Protein AF-A0AAE9WWR8-F1 (afdb_monomer_lite)

Secondary structure (DSSP, 8-state):
--SSHHHHHHHHHHHHHHHHHHHHHHHHHHHHHHHHHHHHHHHHHHHHHHHHHHHHHH-HHHH-TTS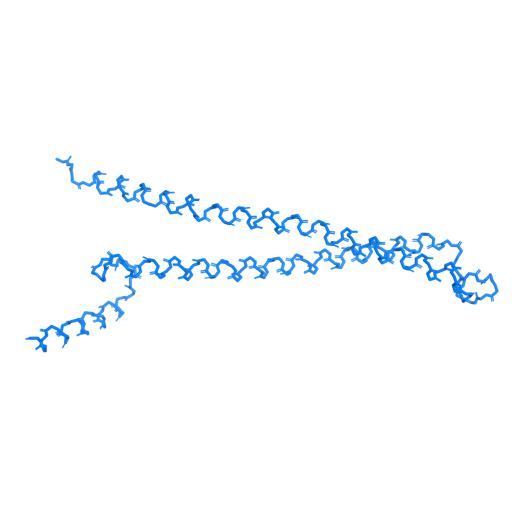TT--S-HHHHHHHHHHHHHHHHHHHHHHHHHHHHHHHHHHHHHHHHHHTTTT-TT--TTS-HHHHHHHHHHHHHHHTT-

Sequence (146 aa):
MSMTLYPYVTSCHISSKKLTNSTSPAAALHGISYITNIIFPGFTTMIITFFAFNIFNNFQTYNNIFSPRYIPNPFFSALVIGIICGIITSHFITIISTFSDTILYCFICECYQKQMIDESPLRKTFTPDLLREFILEIYEDYNSKL

Organism: Plasmodium yoelii yoelii (NCBI:txid73239)

Structure (mmCIF, N/CA/C/O backbone):
data_AF-A0AAE9WWR8-F1
#
_entry.id   AF-A0AAE9WWR8-F1
#
loop_
_atom_site.group_PDB
_atom_site.id
_atom_site.type_symbol
_atom_site.label_atom_id
_atom_site.label_alt_id
_atom_site.label_comp_id
_atom_site.label_asym_id
_atom_site.label_entity_id
_atom_site.label_seq_id
_atom_site.pdbx_PDB_ins_code
_atom_site.Cartn_x
_atom_site.Cartn_y
_atom_site.Cartn_z
_atom_site.occupancy
_atom_site.B_iso_or_equiv
_atom_site.auth_seq_id
_atom_site.auth_comp_id
_atom_site.auth_asym_id
_atom_site.auth_atom_id
_atom_site.pdbx_PDB_model_num
ATOM 1 N N . MET A 1 1 ? -48.345 -3.850 39.047 1.00 38.53 1 MET A N 1
ATOM 2 C CA . MET A 1 1 ? -47.653 -4.376 37.849 1.00 38.53 1 MET A CA 1
ATOM 3 C C . MET A 1 1 ? -46.646 -3.333 37.365 1.00 38.53 1 MET A C 1
ATOM 5 O O . MET A 1 1 ? -47.010 -2.502 36.556 1.00 38.53 1 MET A O 1
ATOM 9 N N . SER A 1 2 ? -45.439 -3.277 37.950 1.00 36.94 2 SER A N 1
ATOM 10 C CA . SER A 1 2 ? -44.361 -2.340 37.550 1.00 36.94 2 SER A CA 1
ATOM 11 C C . SER A 1 2 ? -43.075 -2.602 38.361 1.00 36.94 2 SER A C 1
ATOM 13 O O . SER A 1 2 ? -42.632 -1.757 39.132 1.00 36.94 2 SER A O 1
ATOM 15 N N . MET A 1 3 ? -42.480 -3.792 38.246 1.00 36.97 3 MET A N 1
ATOM 16 C CA . MET A 1 3 ? -41.141 -4.059 38.814 1.00 36.97 3 MET A CA 1
ATOM 17 C C . MET A 1 3 ? -40.079 -4.364 37.747 1.00 36.97 3 MET A C 1
ATOM 19 O O . MET A 1 3 ? -38.901 -4.473 38.062 1.00 36.97 3 MET A O 1
ATOM 23 N N . THR A 1 4 ? -40.466 -4.433 36.470 1.00 50.44 4 THR A N 1
ATOM 24 C CA . THR A 1 4 ? -39.574 -4.785 35.354 1.00 50.44 4 THR A CA 1
ATOM 25 C C . THR A 1 4 ? -39.114 -3.586 34.518 1.00 50.44 4 THR A C 1
ATOM 27 O O . THR A 1 4 ? -38.106 -3.689 33.828 1.00 50.44 4 THR A O 1
ATOM 30 N N . LEU A 1 5 ? -39.789 -2.431 34.598 1.00 43.28 5 LEU A N 1
ATOM 31 C CA . LEU A 1 5 ? -39.499 -1.280 33.729 1.00 43.28 5 LEU A CA 1
ATOM 32 C C . LEU A 1 5 ? -38.247 -0.498 34.165 1.00 43.28 5 LEU A C 1
ATOM 34 O O . LEU A 1 5 ? -37.395 -0.179 33.344 1.00 43.28 5 LEU A O 1
ATOM 38 N N . TYR A 1 6 ? -38.110 -0.236 35.469 1.00 48.31 6 TYR A N 1
ATOM 39 C CA . TYR A 1 6 ? -36.959 0.469 36.045 1.00 48.31 6 TYR A CA 1
ATOM 40 C C . TYR A 1 6 ? -35.617 -0.235 35.790 1.00 48.31 6 TYR A C 1
ATOM 42 O O . TYR A 1 6 ? -34.709 0.421 35.292 1.00 48.31 6 TYR A O 1
ATOM 50 N N . PRO A 1 7 ? -35.451 -1.546 36.061 1.00 56.81 7 PRO A N 1
ATOM 51 C CA . PRO A 1 7 ? -34.187 -2.216 35.768 1.00 56.81 7 PRO A CA 1
ATOM 52 C C . PRO A 1 7 ? -33.905 -2.260 34.263 1.00 56.81 7 PRO A C 1
ATOM 54 O O . PRO A 1 7 ? -32.761 -2.066 33.871 1.00 56.81 7 PRO A O 1
ATOM 57 N N . TYR A 1 8 ? -34.931 -2.418 33.418 1.00 55.12 8 TYR A N 1
ATOM 58 C CA . TYR A 1 8 ? -34.765 -2.460 31.965 1.00 55.12 8 TYR A CA 1
ATOM 59 C C . TYR A 1 8 ? -34.264 -1.132 31.389 1.00 55.12 8 TYR A C 1
ATOM 61 O O . TYR A 1 8 ? -33.310 -1.128 30.617 1.00 55.12 8 TYR A O 1
ATOM 69 N N . VAL A 1 9 ? -34.846 0.002 31.791 1.00 62.94 9 VAL A N 1
ATOM 70 C CA . VAL A 1 9 ? -34.428 1.328 31.300 1.00 62.94 9 VAL A CA 1
ATOM 71 C C . VAL A 1 9 ? -32.997 1.651 31.740 1.00 62.94 9 VAL A C 1
ATOM 73 O O . VAL A 1 9 ? -32.203 2.134 30.932 1.00 62.94 9 VAL A O 1
ATOM 76 N N . THR A 1 10 ? -32.621 1.312 32.976 1.00 58.22 10 THR A N 1
ATOM 77 C CA . THR A 1 10 ? -31.250 1.510 33.473 1.00 58.22 10 THR A CA 1
ATOM 78 C C . THR A 1 10 ? -30.251 0.602 32.753 1.00 58.22 10 THR A C 1
ATOM 80 O O . THR A 1 10 ? -29.184 1.065 32.348 1.00 58.22 10 THR A O 1
ATOM 83 N N . SER A 1 11 ? -30.603 -0.665 32.508 1.00 53.84 11 SER A N 1
ATOM 84 C CA . SER A 1 11 ? -29.802 -1.582 31.687 1.00 53.84 11 SER A CA 1
ATOM 85 C C . SER A 1 11 ? -29.664 -1.088 30.247 1.00 53.84 11 SER A C 1
ATOM 87 O O . SER A 1 11 ? -28.574 -1.147 29.686 1.00 53.84 11 SER A O 1
ATOM 89 N N . CYS A 1 12 ? -30.729 -0.538 29.661 1.00 57.94 12 CYS A N 1
ATOM 90 C CA . CYS A 1 12 ? -30.710 0.016 28.310 1.00 57.94 12 CYS A CA 1
ATOM 91 C C . CYS A 1 12 ? -29.817 1.263 28.229 1.00 57.94 12 CYS A C 1
ATOM 93 O O . CYS A 1 12 ? -29.048 1.405 27.283 1.00 57.94 12 CYS A O 1
ATOM 95 N N . HIS A 1 13 ? -29.850 2.128 29.247 1.00 60.06 13 HIS A N 1
ATOM 96 C CA . HIS A 1 13 ? -28.986 3.305 29.336 1.00 60.06 13 HIS A CA 1
ATOM 97 C C . HIS A 1 13 ? -27.504 2.926 29.501 1.00 60.06 13 HIS A C 1
ATOM 99 O O . HIS A 1 13 ? -26.644 3.483 28.819 1.00 60.06 13 HIS A O 1
ATOM 105 N N . ILE A 1 14 ? -27.187 1.947 30.357 1.00 61.00 14 ILE A N 1
ATOM 106 C CA . ILE A 1 14 ? -25.812 1.450 30.542 1.00 61.00 14 ILE A CA 1
ATOM 107 C C . ILE A 1 14 ? -25.302 0.781 29.261 1.00 61.00 14 ILE A C 1
ATOM 109 O O . ILE A 1 14 ? -24.185 1.069 28.831 1.00 61.00 14 ILE A O 1
ATOM 113 N N . SER A 1 15 ? -26.121 -0.054 28.618 1.00 54.47 15 SER A N 1
ATOM 114 C CA . SER A 1 15 ? -25.785 -0.676 27.334 1.00 54.47 15 SER A CA 1
ATOM 115 C C . SER A 1 15 ? -25.600 0.364 26.234 1.00 54.47 15 SER A C 1
ATOM 117 O O . SER A 1 15 ? -24.611 0.296 25.516 1.00 54.47 15 SER A O 1
ATOM 119 N N . SER A 1 16 ? -26.472 1.372 26.141 1.00 56.69 16 SER A N 1
ATOM 120 C CA . SER A 1 16 ? -26.346 2.449 25.153 1.00 56.69 16 SER A CA 1
ATOM 121 C C . SER A 1 16 ? -25.097 3.298 25.386 1.00 56.69 16 SER A C 1
ATOM 123 O O . SER A 1 16 ? -24.425 3.649 24.422 1.00 56.69 16 SER A O 1
ATOM 125 N N . LYS A 1 17 ? -24.751 3.597 26.645 1.00 59.75 17 LYS A N 1
ATOM 126 C CA . LYS A 1 17 ? -23.528 4.334 27.001 1.00 59.75 17 LYS A CA 1
ATOM 127 C C . LYS A 1 17 ? -22.263 3.520 26.709 1.00 59.75 17 LYS A C 1
ATOM 129 O O . LYS A 1 17 ? -21.263 4.083 26.274 1.00 59.75 17 LYS A O 1
ATOM 134 N N . LYS A 1 18 ? -22.301 2.199 26.919 1.00 57.78 18 LYS A N 1
ATOM 135 C CA . LYS A 1 18 ? -21.219 1.284 26.516 1.00 57.78 18 LYS A CA 1
ATOM 136 C C . LYS A 1 18 ? -21.097 1.220 24.992 1.00 57.78 18 LYS A C 1
ATOM 138 O O . LYS A 1 18 ? -19.986 1.320 24.487 1.00 57.78 18 LYS A O 1
ATOM 143 N N . LEU A 1 19 ? -22.221 1.160 24.272 1.00 55.66 19 LEU A N 1
ATOM 144 C CA . LEU A 1 19 ? -22.246 1.142 22.809 1.00 55.66 19 LEU A CA 1
ATOM 145 C C . LEU A 1 19 ? -21.669 2.431 22.214 1.00 55.66 19 LEU A C 1
ATOM 147 O O . LEU A 1 19 ? -20.873 2.378 21.284 1.00 55.66 19 LEU A O 1
ATOM 151 N N . THR A 1 20 ? -22.022 3.601 22.748 1.00 59.72 20 THR A N 1
ATOM 152 C CA . THR A 1 20 ? -21.486 4.877 22.250 1.00 59.72 20 THR A CA 1
ATOM 153 C C . THR A 1 20 ? -19.997 5.035 22.567 1.00 59.72 20 THR A C 1
ATOM 155 O O . THR A 1 20 ? -19.239 5.476 21.701 1.00 59.72 20 THR A O 1
ATOM 158 N N . ASN A 1 21 ? -19.546 4.589 23.746 1.00 58.66 21 ASN A N 1
ATOM 159 C CA . ASN A 1 21 ? -18.122 4.571 24.098 1.00 58.66 21 ASN A CA 1
ATOM 160 C C . ASN A 1 21 ? -17.298 3.549 23.299 1.00 58.66 21 ASN A C 1
ATOM 162 O O . ASN A 1 21 ? -16.115 3.795 23.088 1.00 58.66 21 ASN A O 1
ATOM 166 N N . SER A 1 22 ? -17.876 2.432 22.843 1.00 57.06 22 SER A N 1
ATOM 167 C CA . SER A 1 22 ? -17.195 1.461 21.969 1.00 57.06 22 SER A CA 1
ATOM 168 C C . SER A 1 22 ? -17.219 1.869 20.495 1.00 57.06 22 SER A C 1
ATOM 170 O O . SER A 1 22 ? -16.275 1.590 19.761 1.00 57.06 22 SER A O 1
ATOM 172 N N . THR A 1 23 ? -18.278 2.554 20.059 1.00 59.84 23 THR A N 1
ATOM 173 C CA . THR A 1 23 ? -18.432 3.005 18.667 1.00 59.84 23 THR A CA 1
ATOM 174 C C . THR A 1 23 ? -17.450 4.126 18.330 1.00 59.84 23 THR A C 1
ATOM 176 O O . THR A 1 23 ? -16.930 4.163 17.222 1.00 59.84 23 THR A O 1
ATOM 179 N N . SER A 1 24 ? -17.139 5.007 19.286 1.00 57.78 24 SER A N 1
ATOM 180 C CA . SER A 1 24 ? -16.195 6.118 19.093 1.00 57.78 24 SER A CA 1
ATOM 181 C C . SER A 1 24 ? -14.773 5.673 18.678 1.00 57.78 24 SER A C 1
ATOM 183 O O . SER A 1 24 ? -14.307 6.108 17.622 1.00 57.78 24 SER A O 1
ATOM 185 N N . PRO A 1 25 ? -14.086 4.763 19.404 1.00 60.38 25 PRO A N 1
ATOM 186 C CA . PRO A 1 25 ? -12.766 4.281 19.001 1.00 60.38 25 PRO A CA 1
ATOM 187 C C . PRO A 1 25 ? -12.813 3.436 17.724 1.00 60.38 25 PRO A C 1
ATOM 189 O O . PRO A 1 25 ? -11.914 3.559 16.900 1.00 60.38 25 PRO A O 1
ATOM 192 N N . ALA A 1 26 ? -13.867 2.640 17.508 1.00 61.50 26 ALA A N 1
ATOM 193 C CA . ALA A 1 26 ? -14.020 1.851 16.283 1.00 61.50 26 ALA A CA 1
ATOM 194 C C . ALA A 1 26 ? -14.217 2.734 15.034 1.00 61.50 26 ALA A C 1
ATOM 196 O O . ALA A 1 26 ? -13.625 2.471 13.989 1.00 61.50 26 ALA A O 1
ATOM 197 N N . ALA A 1 27 ? -14.999 3.813 15.143 1.00 60.97 27 ALA A N 1
ATOM 198 C CA . ALA A 1 27 ? -15.213 4.769 14.058 1.00 60.97 27 ALA A CA 1
ATOM 199 C C . ALA A 1 27 ? -13.958 5.608 13.767 1.00 60.97 27 ALA A C 1
ATOM 201 O O . ALA A 1 27 ? -13.616 5.821 12.602 1.00 60.97 27 ALA A O 1
ATOM 202 N N . ALA A 1 28 ? -13.244 6.048 14.809 1.00 60.97 28 ALA A N 1
ATOM 203 C CA . ALA A 1 28 ? -11.975 6.756 14.653 1.00 60.97 28 ALA A CA 1
ATOM 204 C C . ALA A 1 28 ? -10.915 5.871 13.979 1.00 60.97 28 ALA A C 1
ATOM 206 O O . ALA A 1 28 ? -10.200 6.333 13.087 1.00 60.97 28 ALA A O 1
ATOM 207 N N . LEU A 1 29 ? -10.858 4.589 14.352 1.00 66.44 29 LEU A N 1
ATOM 208 C CA . LEU A 1 29 ? -9.939 3.630 13.754 1.00 66.44 29 LEU A CA 1
ATOM 209 C C . LEU A 1 29 ? -10.260 3.375 12.282 1.00 66.44 29 LEU A C 1
ATOM 211 O O . LEU A 1 29 ? -9.371 3.475 11.443 1.00 66.44 29 LEU A O 1
ATOM 215 N N . HIS A 1 30 ? -11.535 3.156 11.951 1.00 72.00 30 HIS A N 1
ATOM 216 C CA . HIS A 1 30 ? -11.963 3.005 10.561 1.00 72.00 30 HIS A CA 1
ATOM 217 C C . HIS A 1 30 ? -11.602 4.225 9.705 1.00 72.00 30 HIS A C 1
ATOM 219 O O . HIS A 1 30 ? -11.179 4.068 8.558 1.00 72.00 30 HIS A O 1
ATOM 225 N N . GLY A 1 31 ? -11.731 5.435 10.260 1.00 70.50 31 GLY A N 1
ATOM 226 C CA . GLY A 1 31 ? -11.329 6.670 9.587 1.00 70.50 31 GLY A CA 1
ATOM 227 C C . GLY A 1 31 ? -9.826 6.725 9.298 1.00 70.50 31 GLY A C 1
ATOM 228 O O . GLY A 1 31 ? -9.426 7.032 8.175 1.00 70.50 31 GLY A O 1
ATOM 229 N N . ILE A 1 32 ? -8.990 6.376 10.280 1.00 73.88 32 ILE A N 1
ATOM 230 C CA . ILE A 1 32 ? -7.528 6.347 10.120 1.00 73.88 32 ILE A CA 1
ATOM 231 C C . ILE A 1 32 ? -7.119 5.260 9.121 1.00 73.88 32 ILE A C 1
ATOM 233 O O . ILE A 1 32 ? -6.360 5.547 8.194 1.00 73.88 32 ILE A O 1
ATOM 237 N N . SER A 1 33 ? -7.658 4.047 9.237 1.00 76.50 33 SER A N 1
ATOM 238 C CA . SER A 1 33 ? -7.400 2.943 8.304 1.00 76.50 33 SER A CA 1
ATOM 239 C C . SER A 1 33 ? -7.761 3.322 6.864 1.00 76.50 33 SER A C 1
ATOM 241 O O . SER A 1 33 ? -6.982 3.084 5.940 1.00 76.50 33 SER A O 1
ATOM 243 N N . TYR A 1 34 ? -8.887 4.015 6.661 1.00 77.50 34 TYR A N 1
ATOM 244 C CA . TYR A 1 34 ? -9.304 4.487 5.340 1.00 77.50 34 TYR A CA 1
ATOM 245 C C . TYR A 1 34 ? -8.343 5.528 4.748 1.00 77.50 34 TYR A C 1
ATOM 247 O O . TYR A 1 34 ? -7.929 5.412 3.594 1.00 77.50 34 TYR A O 1
ATOM 255 N N . ILE A 1 35 ? -7.936 6.520 5.547 1.00 80.19 35 ILE A N 1
ATOM 256 C CA . ILE A 1 35 ? -6.970 7.545 5.123 1.00 80.19 35 ILE A CA 1
ATOM 257 C C . ILE A 1 35 ? -5.629 6.894 4.758 1.00 80.19 35 ILE A C 1
ATOM 259 O O . ILE A 1 35 ? -5.039 7.201 3.719 1.00 80.1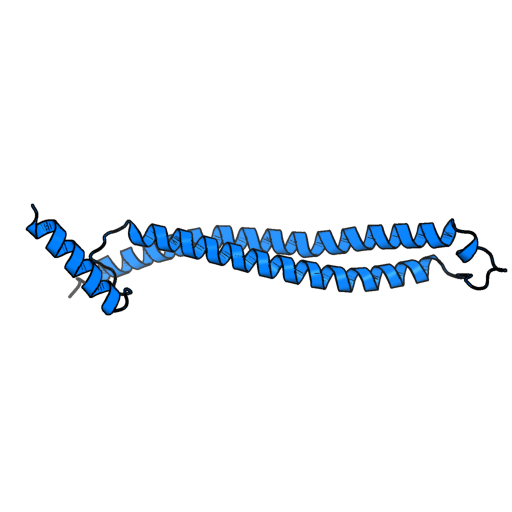9 35 ILE A O 1
ATOM 263 N N . THR A 1 36 ? -5.170 5.948 5.576 1.00 79.25 36 THR A N 1
ATOM 264 C CA . THR A 1 36 ? -3.893 5.254 5.370 1.00 79.25 36 THR A CA 1
ATOM 265 C C . THR A 1 36 ? -3.927 4.395 4.102 1.00 79.25 36 THR A C 1
ATOM 267 O O . THR A 1 36 ? -2.975 4.428 3.323 1.00 79.25 36 THR A O 1
ATOM 270 N N . ASN A 1 37 ? -5.049 3.721 3.826 1.00 83.31 37 ASN A N 1
ATOM 271 C CA . ASN A 1 37 ? -5.249 2.915 2.616 1.00 83.31 37 ASN A CA 1
ATOM 272 C C . ASN A 1 37 ? -5.251 3.730 1.316 1.00 83.31 37 ASN A C 1
ATOM 274 O O . ASN A 1 37 ? -5.002 3.162 0.258 1.00 83.31 37 ASN A O 1
ATOM 278 N N . ILE A 1 38 ? -5.506 5.039 1.361 1.00 84.00 38 ILE A N 1
ATOM 279 C CA . ILE A 1 38 ? -5.441 5.904 0.172 1.00 84.00 38 ILE A CA 1
ATOM 280 C C . ILE A 1 38 ? -4.048 6.521 0.031 1.00 84.00 38 ILE A C 1
ATOM 282 O O . ILE A 1 38 ? -3.455 6.499 -1.051 1.00 84.00 38 ILE A O 1
ATOM 286 N N . ILE A 1 39 ? -3.503 7.054 1.127 1.00 88.00 39 ILE A N 1
ATOM 287 C CA . ILE A 1 39 ? -2.245 7.807 1.094 1.00 88.00 39 ILE A CA 1
ATOM 288 C C . ILE A 1 39 ? -1.054 6.892 0.794 1.00 88.00 39 ILE A C 1
ATOM 290 O O . ILE A 1 39 ? -0.216 7.248 -0.034 1.00 88.00 39 ILE A O 1
ATOM 294 N N . PHE A 1 40 ? -0.966 5.712 1.418 1.00 86.31 40 PHE A N 1
ATOM 295 C CA . PHE A 1 40 ? 0.192 4.827 1.237 1.00 86.31 40 PHE A CA 1
ATOM 296 C C . PHE A 1 40 ? 0.338 4.316 -0.204 1.00 86.31 40 PHE A C 1
ATOM 298 O O . PHE A 1 40 ? 1.420 4.464 -0.783 1.00 86.31 40 PHE A O 1
ATOM 305 N N . PRO A 1 41 ? -0.710 3.756 -0.837 1.00 88.62 41 PRO A N 1
ATOM 306 C CA . PRO A 1 41 ? -0.638 3.353 -2.239 1.00 88.62 41 PRO A CA 1
ATOM 307 C C . PRO A 1 41 ? -0.367 4.538 -3.173 1.00 88.62 41 PRO A C 1
ATOM 309 O O . PRO A 1 41 ? 0.454 4.423 -4.080 1.00 88.62 41 PRO A O 1
ATOM 312 N N . GLY A 1 42 ? -0.971 5.706 -2.929 1.00 87.44 42 GLY A N 1
ATOM 313 C CA . GLY A 1 42 ? -0.705 6.907 -3.730 1.00 87.44 42 GLY A CA 1
ATOM 314 C C . GLY A 1 42 ? 0.750 7.383 -3.638 1.00 87.44 42 GLY A C 1
ATOM 315 O O . GLY A 1 42 ? 1.382 7.699 -4.644 1.00 87.44 42 GLY A O 1
ATOM 316 N N . PHE A 1 43 ? 1.327 7.376 -2.439 1.00 90.56 43 PHE A N 1
ATOM 317 C CA . PHE A 1 43 ? 2.708 7.807 -2.235 1.00 90.56 43 PHE A CA 1
ATOM 318 C C . PHE A 1 43 ? 3.722 6.811 -2.811 1.00 90.56 43 PHE A C 1
ATOM 320 O O . PHE A 1 43 ? 4.660 7.194 -3.512 1.00 90.56 43 PHE A O 1
ATOM 327 N N . THR A 1 44 ? 3.514 5.516 -2.565 1.00 90.00 44 THR A N 1
ATOM 328 C CA . THR A 1 44 ? 4.397 4.452 -3.072 1.00 90.00 44 THR A CA 1
ATOM 329 C C . THR A 1 44 ? 4.388 4.376 -4.598 1.00 90.00 44 THR A C 1
ATOM 331 O O . THR A 1 44 ? 5.455 4.272 -5.206 1.00 90.00 44 THR A O 1
ATOM 334 N N . THR A 1 45 ? 3.220 4.511 -5.232 1.00 92.12 45 THR A N 1
ATOM 335 C CA . THR A 1 45 ? 3.115 4.569 -6.699 1.00 92.12 45 THR A CA 1
ATOM 336 C C . THR A 1 45 ? 3.843 5.768 -7.279 1.00 92.12 45 THR A C 1
ATOM 338 O O . THR A 1 45 ? 4.573 5.608 -8.258 1.00 92.12 45 THR A O 1
ATOM 341 N N . MET A 1 46 ? 3.718 6.949 -6.666 1.00 91.75 46 MET A N 1
ATOM 342 C CA . MET A 1 46 ? 4.425 8.149 -7.117 1.00 91.75 46 MET A CA 1
ATOM 343 C C . MET A 1 46 ? 5.947 7.964 -7.052 1.00 91.75 46 MET A C 1
ATOM 345 O O . MET A 1 46 ? 6.640 8.238 -8.033 1.00 91.75 46 MET A O 1
ATOM 349 N N . ILE A 1 47 ? 6.463 7.438 -5.935 1.00 93.88 47 ILE A N 1
ATOM 350 C CA . ILE A 1 47 ? 7.896 7.162 -5.758 1.00 93.88 47 ILE A CA 1
ATOM 351 C C . ILE A 1 47 ? 8.394 6.178 -6.815 1.00 93.88 47 ILE A C 1
ATOM 353 O O . ILE A 1 47 ? 9.384 6.447 -7.493 1.00 93.88 47 ILE A O 1
ATOM 357 N N . ILE A 1 48 ? 7.713 5.047 -6.980 1.00 92.62 48 ILE A N 1
ATOM 358 C CA . ILE A 1 48 ? 8.171 3.981 -7.878 1.00 92.62 48 ILE A CA 1
ATOM 359 C C . ILE A 1 48 ? 8.099 4.427 -9.338 1.00 92.62 48 ILE A C 1
ATOM 361 O O . ILE A 1 48 ? 9.032 4.172 -10.098 1.00 92.62 48 ILE A O 1
ATOM 365 N N . THR A 1 49 ? 7.061 5.176 -9.713 1.00 92.50 49 THR A N 1
ATOM 366 C CA . THR A 1 49 ? 6.951 5.782 -11.049 1.00 92.50 49 THR A CA 1
ATOM 367 C C . THR A 1 49 ? 8.089 6.774 -11.299 1.00 92.50 49 THR A C 1
ATOM 369 O O . THR A 1 49 ? 8.712 6.744 -12.361 1.00 92.50 49 THR A O 1
ATOM 372 N N . PHE A 1 50 ? 8.420 7.615 -10.312 1.00 92.25 50 PHE A N 1
ATOM 373 C CA . PHE A 1 50 ? 9.524 8.571 -10.411 1.00 92.25 50 PHE A CA 1
ATOM 374 C C . PHE A 1 50 ? 10.888 7.880 -10.541 1.00 92.25 50 PHE A C 1
ATOM 376 O O . PHE A 1 50 ? 11.708 8.271 -11.376 1.00 92.25 50 PHE A O 1
ATOM 383 N N . PHE A 1 51 ? 11.138 6.829 -9.758 1.00 92.94 51 PHE A N 1
ATOM 384 C CA . PHE A 1 51 ? 12.369 6.046 -9.866 1.00 92.94 51 PHE A CA 1
ATOM 385 C C . PHE A 1 51 ? 12.464 5.311 -11.205 1.00 92.94 51 PHE A C 1
ATOM 387 O O . PHE A 1 51 ? 13.507 5.379 -11.854 1.00 92.94 51 PHE A O 1
ATOM 394 N N . ALA A 1 52 ? 11.384 4.672 -11.661 1.00 90.00 52 ALA A N 1
ATOM 395 C CA . ALA A 1 52 ? 11.346 3.991 -12.954 1.00 90.00 52 ALA A CA 1
ATOM 396 C C . ALA A 1 52 ? 11.642 4.962 -14.108 1.00 90.00 52 ALA A C 1
ATOM 398 O O . ALA A 1 52 ? 12.485 4.678 -14.960 1.00 90.00 52 ALA A O 1
ATOM 399 N N . PHE A 1 53 ? 11.030 6.149 -14.092 1.00 90.19 53 PHE A N 1
ATOM 400 C CA . PHE A 1 53 ? 11.285 7.187 -15.090 1.00 90.19 53 PHE A CA 1
ATOM 401 C C . PHE A 1 53 ? 12.745 7.666 -15.086 1.00 90.19 53 PHE A C 1
ATOM 403 O O . PHE A 1 53 ? 13.359 7.802 -16.147 1.00 90.19 53 PHE A O 1
ATOM 410 N N . ASN A 1 54 ? 13.332 7.872 -13.904 1.00 89.88 54 ASN A N 1
ATOM 411 C CA . ASN A 1 54 ? 14.742 8.249 -13.784 1.00 89.88 54 ASN A CA 1
ATOM 412 C C . ASN A 1 54 ? 15.690 7.157 -14.283 1.00 89.88 54 ASN A C 1
ATOM 414 O O . ASN A 1 54 ? 16.699 7.476 -14.911 1.00 89.88 54 ASN A O 1
ATOM 418 N N . ILE A 1 55 ? 15.377 5.885 -14.031 1.00 88.44 55 ILE A N 1
ATOM 419 C CA . ILE A 1 55 ? 16.182 4.762 -14.520 1.00 88.44 55 ILE A CA 1
ATOM 420 C C . ILE A 1 55 ? 16.150 4.723 -16.049 1.00 88.44 55 ILE A C 1
ATOM 422 O O . ILE A 1 55 ? 17.201 4.613 -16.679 1.00 88.44 55 ILE A O 1
ATOM 426 N N . PHE A 1 56 ? 14.972 4.865 -16.656 1.00 88.00 56 PHE A N 1
ATOM 427 C CA . PHE A 1 56 ? 14.848 4.801 -18.111 1.00 88.00 56 PHE A CA 1
ATOM 428 C C . PHE A 1 56 ? 15.525 5.971 -18.834 1.00 88.00 56 PHE A C 1
ATOM 430 O O . PHE A 1 56 ? 16.075 5.759 -19.910 1.00 88.00 56 PHE A O 1
ATOM 437 N N . ASN A 1 57 ? 15.552 7.168 -18.240 1.00 85.44 57 ASN A N 1
ATOM 438 C CA . ASN A 1 57 ? 16.210 8.330 -18.848 1.00 85.44 57 ASN A CA 1
ATOM 439 C C . ASN A 1 57 ? 17.725 8.388 -18.608 1.00 85.44 57 ASN A C 1
ATOM 441 O O . ASN A 1 57 ? 18.469 8.766 -19.512 1.00 85.44 57 ASN A O 1
ATOM 445 N N . ASN A 1 58 ? 18.203 8.037 -17.410 1.00 84.56 58 ASN A N 1
ATOM 446 C CA . ASN A 1 58 ? 19.614 8.239 -17.060 1.00 84.56 58 ASN A CA 1
ATOM 447 C C . ASN A 1 58 ? 20.517 7.060 -17.445 1.00 84.56 58 ASN A C 1
ATOM 449 O O . ASN A 1 58 ? 21.707 7.256 -17.688 1.00 84.56 58 ASN A O 1
ATOM 453 N N . PHE A 1 59 ? 19.991 5.833 -17.524 1.00 86.44 59 PHE A N 1
ATOM 454 C CA . PHE A 1 59 ? 20.809 4.681 -17.900 1.00 86.44 59 PHE A CA 1
ATOM 455 C C . PHE A 1 59 ? 20.902 4.537 -19.421 1.00 86.44 59 PHE A C 1
ATOM 457 O O . PHE A 1 59 ? 19.907 4.318 -20.115 1.00 86.44 59 PHE A O 1
ATOM 464 N N . GLN A 1 60 ? 22.134 4.551 -19.939 1.00 80.44 60 GLN A N 1
ATOM 465 C CA . GLN A 1 60 ? 22.419 4.387 -21.371 1.00 80.44 60 GLN A CA 1
ATOM 466 C C . GLN A 1 60 ? 21.873 3.073 -21.947 1.00 80.44 60 GLN A C 1
ATOM 468 O O . GLN A 1 60 ? 21.523 3.018 -23.121 1.00 80.44 60 GLN A O 1
ATOM 473 N N . THR A 1 61 ? 21.734 2.026 -21.130 1.00 81.19 61 THR A N 1
ATOM 474 C CA . THR A 1 61 ? 21.134 0.747 -21.538 1.00 81.19 61 THR A CA 1
ATOM 475 C C . THR A 1 61 ? 19.696 0.893 -22.039 1.00 81.19 61 THR A C 1
ATOM 477 O O . THR A 1 61 ? 19.296 0.141 -22.924 1.00 81.19 61 THR A O 1
ATOM 480 N N . TYR A 1 62 ? 18.930 1.841 -21.495 1.00 79.81 62 TYR A N 1
ATOM 481 C CA . TYR A 1 62 ? 17.511 2.028 -21.817 1.00 79.81 62 TYR A CA 1
ATOM 482 C C . TYR A 1 62 ? 17.257 3.259 -22.696 1.00 79.81 62 TYR A C 1
ATOM 484 O O . TYR A 1 62 ? 16.272 3.278 -23.427 1.00 79.81 62 TYR A O 1
ATOM 492 N N . ASN A 1 63 ? 18.164 4.242 -22.677 1.00 79.75 63 ASN A N 1
ATOM 493 C CA . ASN A 1 63 ? 18.042 5.492 -23.437 1.00 79.75 63 ASN A CA 1
ATOM 494 C C . ASN A 1 63 ? 18.801 5.481 -24.786 1.00 79.75 63 ASN A C 1
ATOM 496 O O . ASN A 1 63 ? 18.560 6.314 -25.654 1.00 79.75 63 ASN A O 1
ATOM 500 N N . ASN A 1 64 ? 19.729 4.545 -25.011 1.00 82.56 64 ASN A N 1
ATOM 501 C CA . ASN A 1 64 ? 20.466 4.490 -26.275 1.00 82.56 64 ASN A CA 1
ATOM 502 C C . ASN A 1 64 ? 19.680 3.722 -27.349 1.00 82.56 64 ASN A C 1
ATOM 504 O O . ASN A 1 64 ? 19.382 2.547 -27.161 1.00 82.56 64 ASN A O 1
ATOM 508 N N . ILE A 1 65 ? 19.425 4.359 -28.495 1.00 81.31 65 ILE A N 1
ATOM 509 C CA . ILE A 1 65 ? 18.708 3.790 -29.653 1.00 81.31 65 ILE A CA 1
ATOM 510 C C . ILE A 1 65 ? 19.404 2.531 -30.200 1.00 81.31 65 ILE A C 1
ATOM 512 O O . ILE A 1 65 ? 18.751 1.638 -30.732 1.00 81.31 65 ILE A O 1
ATOM 516 N N . PHE A 1 66 ? 20.725 2.431 -30.038 1.00 84.69 66 PHE A N 1
ATOM 517 C CA . PHE A 1 66 ? 21.509 1.271 -30.474 1.00 84.69 66 PHE A CA 1
ATOM 518 C C . PHE A 1 66 ? 21.530 0.126 -29.450 1.00 84.69 66 PHE A C 1
ATOM 520 O O . PHE A 1 66 ? 22.098 -0.932 -29.719 1.00 84.69 66 PHE A O 1
ATOM 527 N N . SER A 1 67 ? 20.945 0.319 -28.263 1.00 79.31 67 SER A N 1
ATOM 528 C CA . SER A 1 67 ? 20.848 -0.728 -27.249 1.00 79.31 67 SER A CA 1
ATOM 529 C C . SER A 1 67 ? 19.707 -1.695 -27.583 1.00 79.31 67 SER A C 1
ATOM 531 O O . SER A 1 67 ? 18.600 -1.250 -27.888 1.00 79.31 67 SER A O 1
ATOM 533 N N . PRO A 1 68 ? 19.894 -3.017 -27.412 1.00 82.12 68 PRO A N 1
ATOM 534 C CA . PRO A 1 68 ? 18.820 -3.999 -27.587 1.00 82.12 68 PRO A CA 1
ATOM 535 C C . PRO A 1 68 ? 17.672 -3.840 -26.572 1.00 82.12 68 PRO A C 1
ATOM 537 O O . PRO A 1 68 ? 16.643 -4.493 -26.707 1.00 82.12 68 PRO A O 1
ATOM 540 N N . ARG A 1 69 ? 17.846 -3.007 -25.536 1.00 84.06 69 ARG A N 1
ATOM 541 C CA . ARG A 1 69 ? 16.849 -2.734 -24.485 1.00 84.06 69 ARG A CA 1
ATOM 542 C C . ARG A 1 69 ? 16.323 -1.297 -24.524 1.00 84.06 69 ARG A C 1
ATOM 544 O O . ARG A 1 69 ? 15.845 -0.803 -23.507 1.00 84.06 69 ARG A O 1
ATOM 551 N N . TYR A 1 70 ? 16.446 -0.623 -25.665 1.00 84.19 70 TYR A N 1
ATOM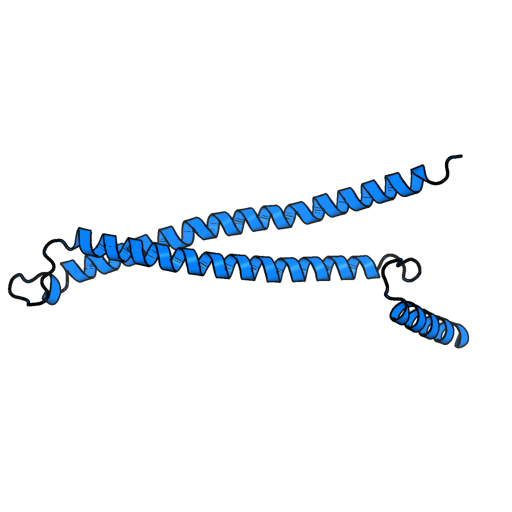 552 C CA . TYR A 1 70 ? 15.963 0.741 -25.834 1.00 84.19 70 TYR A CA 1
ATOM 553 C C . TYR A 1 70 ? 14.461 0.852 -25.542 1.00 84.19 70 TYR A C 1
ATOM 555 O O . TYR A 1 70 ? 13.654 0.081 -26.066 1.00 84.19 70 TYR A O 1
ATOM 563 N N . ILE A 1 71 ? 14.088 1.828 -24.715 1.00 83.69 71 ILE A N 1
ATOM 564 C CA . ILE A 1 71 ? 12.695 2.132 -24.393 1.00 83.69 71 ILE A CA 1
ATOM 565 C C . ILE A 1 71 ? 12.337 3.451 -25.091 1.00 83.69 71 ILE A C 1
ATOM 567 O O . ILE A 1 71 ? 12.748 4.509 -24.620 1.00 83.69 71 ILE A O 1
ATOM 571 N N . PRO A 1 72 ? 11.548 3.423 -26.183 1.00 79.38 72 PRO A N 1
ATOM 572 C CA . PRO A 1 72 ? 11.234 4.627 -26.956 1.00 79.38 72 PRO A CA 1
ATOM 573 C C . PRO A 1 72 ? 10.375 5.634 -26.181 1.00 79.38 72 PRO A C 1
ATOM 575 O O . PRO A 1 72 ? 10.517 6.835 -26.368 1.00 79.38 72 PRO A O 1
ATOM 578 N N . ASN A 1 73 ? 9.496 5.152 -25.293 1.00 86.25 73 ASN A N 1
ATOM 579 C CA . ASN A 1 73 ? 8.621 5.985 -24.466 1.00 86.25 73 ASN A CA 1
ATOM 580 C C . ASN A 1 73 ? 8.817 5.667 -22.972 1.00 86.25 73 ASN A C 1
ATOM 582 O O . ASN A 1 73 ? 8.035 4.901 -22.394 1.00 86.25 73 ASN A O 1
ATOM 586 N N . PRO A 1 74 ? 9.839 6.254 -22.320 1.00 84.94 74 PRO A N 1
ATOM 587 C CA . PRO A 1 74 ? 10.152 5.985 -20.915 1.00 84.94 74 PRO A CA 1
ATOM 588 C C . PRO A 1 74 ? 9.018 6.406 -19.971 1.00 84.94 74 PRO A C 1
ATOM 590 O O . PRO A 1 74 ? 8.781 5.746 -18.962 1.00 84.94 74 PRO A O 1
ATOM 593 N N . PHE A 1 75 ? 8.265 7.452 -20.327 1.00 86.69 75 PHE A N 1
ATOM 594 C CA . PHE A 1 75 ? 7.110 7.915 -19.555 1.00 86.69 75 PHE A CA 1
ATOM 595 C C . PHE A 1 75 ? 5.989 6.870 -19.493 1.00 86.69 75 PHE A C 1
ATOM 597 O O . PHE A 1 75 ? 5.509 6.542 -18.413 1.00 86.69 75 PHE A O 1
ATOM 604 N N . PHE A 1 76 ? 5.603 6.303 -20.640 1.00 88.31 76 PHE A N 1
ATOM 605 C CA . PHE A 1 76 ? 4.534 5.303 -20.698 1.00 88.31 76 PHE A CA 1
ATOM 606 C C . PHE A 1 76 ? 4.929 4.015 -19.966 1.00 88.31 76 PHE A C 1
ATOM 608 O O . PHE A 1 76 ? 4.141 3.478 -19.193 1.00 88.31 76 PHE A O 1
ATOM 615 N N . SER A 1 77 ? 6.174 3.562 -20.149 1.00 89.19 77 SER A N 1
ATOM 616 C CA . SER A 1 77 ? 6.705 2.392 -19.439 1.00 89.19 77 SER A CA 1
ATOM 617 C C . SER A 1 77 ? 6.691 2.592 -17.917 1.00 89.19 77 SER A C 1
ATOM 619 O O . SER A 1 77 ? 6.197 1.739 -17.178 1.00 89.19 77 SER A O 1
ATOM 621 N N . ALA A 1 78 ? 7.156 3.752 -17.438 1.00 91.06 78 ALA A N 1
ATOM 622 C CA . ALA A 1 78 ? 7.143 4.081 -16.014 1.00 91.06 78 ALA A CA 1
ATOM 623 C C . ALA A 1 78 ? 5.716 4.153 -15.446 1.00 91.06 78 ALA A C 1
ATOM 625 O O . ALA A 1 78 ? 5.478 3.675 -14.339 1.00 91.06 78 ALA A O 1
ATOM 626 N N . LEU A 1 79 ? 4.763 4.688 -16.215 1.00 90.44 79 LEU A N 1
ATOM 627 C CA . LEU A 1 79 ? 3.357 4.782 -15.821 1.00 90.44 79 LEU A CA 1
ATOM 628 C C . LEU A 1 79 ? 2.726 3.390 -15.655 1.00 90.44 79 LEU A C 1
ATOM 630 O O . LEU A 1 79 ? 2.083 3.131 -14.640 1.00 90.44 79 LEU A O 1
ATOM 634 N N . VAL A 1 80 ? 2.957 2.467 -16.595 1.00 92.06 80 VAL A N 1
ATOM 635 C CA . VAL A 1 80 ? 2.456 1.082 -16.498 1.00 92.06 80 VAL A CA 1
ATOM 636 C C . VAL A 1 80 ? 3.015 0.375 -15.259 1.00 92.06 80 VAL A C 1
ATOM 638 O O . VAL A 1 80 ? 2.260 -0.259 -14.521 1.00 92.06 80 VAL A O 1
ATOM 641 N N . ILE A 1 81 ? 4.313 0.531 -14.986 1.00 92.69 81 ILE A N 1
ATOM 642 C CA . ILE A 1 81 ? 4.951 -0.014 -13.775 1.00 92.69 81 ILE A CA 1
ATOM 643 C C . ILE A 1 81 ? 4.326 0.595 -12.513 1.00 92.69 81 ILE A C 1
ATOM 645 O O . ILE A 1 81 ? 4.027 -0.131 -11.564 1.00 92.69 81 ILE A O 1
ATOM 649 N N . GLY A 1 82 ? 4.075 1.906 -12.520 1.00 91.00 82 GLY A N 1
ATOM 650 C CA . GLY A 1 82 ? 3.387 2.617 -11.447 1.00 91.00 82 GLY A CA 1
ATOM 651 C C . GLY A 1 82 ? 1.985 2.075 -11.166 1.00 91.00 82 GLY A C 1
ATOM 652 O O . GLY A 1 82 ? 1.659 1.810 -10.011 1.00 91.00 82 GLY A O 1
ATOM 653 N N . ILE A 1 83 ? 1.175 1.841 -12.205 1.00 91.38 83 ILE A N 1
ATOM 654 C CA . ILE A 1 83 ? -0.180 1.278 -12.066 1.00 91.38 83 ILE A CA 1
ATOM 655 C C . ILE A 1 83 ? -0.129 -0.126 -11.461 1.00 91.38 83 ILE A C 1
ATOM 657 O O . ILE A 1 83 ? -0.847 -0.404 -10.500 1.00 91.38 83 ILE A O 1
ATOM 661 N N . ILE A 1 84 ? 0.726 -1.003 -11.995 1.00 93.69 84 ILE A N 1
ATOM 662 C CA . ILE A 1 84 ? 0.865 -2.379 -11.495 1.00 93.69 84 ILE A CA 1
ATOM 663 C C . ILE A 1 84 ? 1.295 -2.360 -10.028 1.00 93.69 84 ILE A C 1
ATOM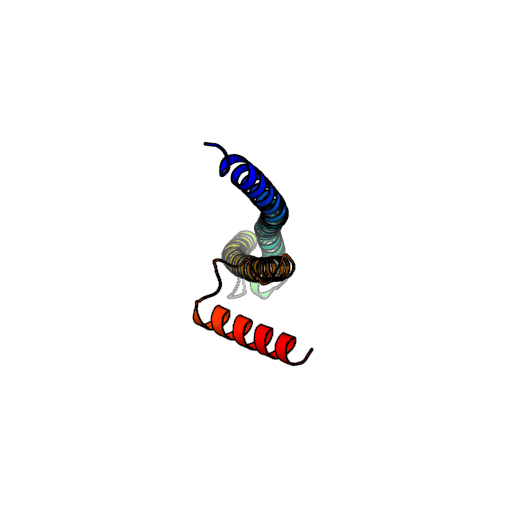 665 O O . ILE A 1 84 ? 0.710 -3.057 -9.198 1.00 93.69 84 ILE A O 1
ATOM 669 N N . CYS A 1 85 ? 2.268 -1.514 -9.691 1.00 92.69 85 CYS A N 1
ATOM 670 C CA . CYS A 1 85 ? 2.687 -1.337 -8.312 1.00 92.69 85 CYS A CA 1
ATOM 671 C C . CYS A 1 85 ? 1.535 -0.852 -7.423 1.00 92.69 85 CYS A C 1
ATOM 673 O O . CYS A 1 85 ? 1.390 -1.336 -6.307 1.00 92.69 85 CYS A O 1
ATOM 675 N N . GLY A 1 86 ? 0.698 0.065 -7.906 1.00 89.00 86 GLY A N 1
ATOM 676 C CA . GLY A 1 86 ? -0.442 0.581 -7.150 1.00 89.00 86 GLY A CA 1
ATOM 677 C C . GLY A 1 86 ? -1.464 -0.484 -6.798 1.00 89.00 86 GLY A C 1
ATOM 678 O O . GLY A 1 86 ? -1.937 -0.513 -5.665 1.00 89.00 86 GLY A O 1
ATOM 679 N N . ILE A 1 87 ? -1.751 -1.387 -7.736 1.00 91.38 87 ILE A N 1
ATOM 680 C CA . ILE A 1 87 ? -2.657 -2.522 -7.516 1.00 91.38 87 ILE A CA 1
ATOM 681 C C . ILE A 1 87 ? -2.075 -3.486 -6.473 1.00 91.38 87 ILE A C 1
ATOM 683 O O . ILE A 1 87 ? -2.785 -3.953 -5.585 1.00 91.38 87 ILE A O 1
ATOM 687 N N . ILE A 1 88 ? -0.774 -3.773 -6.546 1.00 91.69 88 ILE A N 1
ATOM 688 C CA . ILE A 1 88 ? -0.117 -4.672 -5.587 1.00 91.69 88 ILE A CA 1
ATOM 689 C C . ILE A 1 88 ? -0.104 -4.044 -4.189 1.00 91.69 88 ILE A C 1
ATOM 691 O O . ILE A 1 88 ? -0.489 -4.688 -3.210 1.00 91.69 88 ILE A O 1
ATOM 695 N N . THR A 1 89 ? 0.303 -2.777 -4.085 1.00 90.06 89 THR A N 1
ATOM 696 C CA . THR A 1 89 ? 0.391 -2.086 -2.796 1.00 90.06 89 THR A CA 1
ATOM 697 C C . THR A 1 89 ? -0.985 -1.882 -2.167 1.00 90.06 89 THR A C 1
ATOM 699 O O . THR A 1 89 ? -1.113 -2.019 -0.951 1.00 90.06 89 THR A O 1
ATOM 702 N N . SER A 1 90 ? -2.023 -1.597 -2.963 1.00 88.31 90 SER A N 1
ATOM 703 C CA . SER A 1 90 ? -3.391 -1.450 -2.451 1.00 88.31 90 SER A CA 1
ATOM 704 C C . SER A 1 90 ? -3.933 -2.760 -1.869 1.00 88.31 90 SER A C 1
ATOM 706 O O . SER A 1 90 ? -4.534 -2.756 -0.792 1.00 88.31 90 SER A O 1
ATOM 708 N N . HIS A 1 91 ? -3.654 -3.902 -2.503 1.00 89.38 91 HIS A N 1
ATOM 709 C CA . HIS A 1 91 ? -3.994 -5.201 -1.925 1.00 89.38 91 HIS A CA 1
ATOM 710 C C . HIS A 1 91 ? -3.239 -5.472 -0.622 1.00 89.38 91 HIS A C 1
ATOM 712 O O . HIS A 1 91 ? -3.844 -5.908 0.358 1.00 89.38 91 HIS A O 1
ATOM 718 N N . PHE A 1 92 ? -1.941 -5.177 -0.581 1.00 87.88 92 PHE A N 1
ATOM 719 C CA . PHE A 1 92 ? -1.127 -5.431 0.604 1.00 87.88 92 PHE A CA 1
ATOM 720 C C . PHE A 1 92 ? -1.548 -4.569 1.804 1.00 87.88 92 PHE A C 1
ATOM 722 O O . PHE A 1 92 ? -1.704 -5.089 2.911 1.00 87.88 92 PHE A O 1
ATOM 729 N N . ILE A 1 93 ? -1.804 -3.272 1.591 1.00 87.94 93 ILE A N 1
ATOM 730 C CA . ILE A 1 93 ? -2.244 -2.377 2.670 1.00 87.94 93 ILE A CA 1
ATOM 731 C C . ILE A 1 93 ? -3.633 -2.760 3.193 1.00 87.94 93 ILE A C 1
ATOM 733 O O . ILE A 1 93 ? -3.857 -2.717 4.400 1.00 87.94 93 ILE A O 1
ATOM 737 N N . THR A 1 94 ? -4.526 -3.246 2.321 1.00 86.19 94 THR A N 1
ATOM 738 C CA . THR A 1 94 ? -5.852 -3.737 2.729 1.00 86.19 94 THR A CA 1
ATOM 739 C C . THR A 1 94 ? -5.724 -4.915 3.693 1.00 86.19 94 THR A C 1
ATOM 741 O O . THR A 1 94 ? -6.370 -4.923 4.737 1.00 86.19 94 THR A O 1
ATOM 744 N N . ILE A 1 95 ? -4.842 -5.876 3.395 1.00 86.44 95 ILE A N 1
ATOM 745 C CA . ILE A 1 95 ? -4.598 -7.036 4.268 1.00 86.44 95 ILE A CA 1
ATOM 746 C C . ILE A 1 95 ? -4.056 -6.587 5.630 1.00 86.44 95 ILE A C 1
ATOM 748 O O . ILE A 1 95 ? -4.544 -7.039 6.666 1.00 86.44 95 ILE A O 1
ATOM 752 N N . ILE A 1 96 ? -3.076 -5.677 5.640 1.00 84.56 96 ILE A N 1
ATOM 753 C CA . ILE A 1 96 ? -2.505 -5.138 6.883 1.00 84.56 96 ILE A CA 1
ATOM 754 C C . ILE A 1 96 ? -3.568 -4.400 7.699 1.00 84.56 96 ILE A C 1
ATOM 756 O O . ILE A 1 96 ? -3.647 -4.598 8.910 1.00 84.56 96 ILE A O 1
ATOM 760 N N . SER A 1 97 ? -4.400 -3.588 7.044 1.00 83.56 97 SER A N 1
ATOM 761 C CA . SER A 1 97 ? -5.505 -2.874 7.684 1.00 83.56 97 SER A CA 1
ATOM 762 C C . SER A 1 97 ? -6.471 -3.854 8.344 1.00 83.56 97 SER A C 1
ATOM 764 O O . SER A 1 97 ? -6.734 -3.732 9.534 1.00 83.56 97 SER A O 1
ATOM 766 N N . THR A 1 98 ? -6.929 -4.883 7.622 1.00 83.44 98 THR A N 1
ATOM 767 C CA . THR A 1 98 ? -7.850 -5.893 8.172 1.00 83.44 98 THR A CA 1
ATOM 768 C C . THR A 1 98 ? -7.234 -6.659 9.343 1.00 83.44 98 THR A C 1
ATOM 770 O O . THR A 1 98 ? -7.910 -6.944 10.334 1.00 83.44 98 THR A O 1
ATOM 773 N N . PHE A 1 99 ? -5.943 -6.980 9.263 1.00 82.06 99 PHE A N 1
ATOM 774 C CA . PHE A 1 99 ? -5.236 -7.638 10.357 1.00 82.06 99 PHE A CA 1
ATOM 775 C C . PHE A 1 99 ? -5.131 -6.734 11.594 1.00 82.06 99 PHE A C 1
ATOM 777 O O . PHE A 1 99 ? -5.385 -7.186 12.712 1.00 82.06 99 PHE A O 1
ATOM 784 N N . SER A 1 100 ? -4.825 -5.450 11.397 1.00 78.88 100 SER A N 1
ATOM 785 C CA . 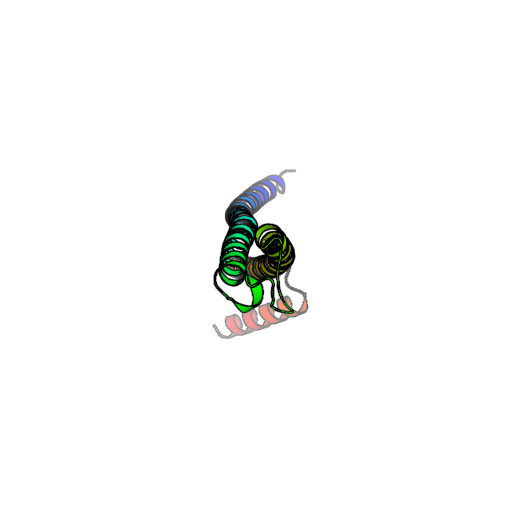SER A 1 100 ? -4.783 -4.453 12.469 1.00 78.88 100 SER A CA 1
ATOM 786 C C . SER A 1 100 ? -6.151 -4.278 13.130 1.00 78.88 100 SER A C 1
ATOM 788 O O . SER A 1 100 ? -6.242 -4.346 14.357 1.00 78.88 100 SER A O 1
ATOM 790 N N . ASP A 1 101 ? -7.213 -4.165 12.329 1.00 77.12 101 ASP A N 1
ATOM 791 C CA . ASP A 1 101 ? -8.591 -4.057 12.812 1.00 77.12 101 ASP A CA 1
ATOM 792 C C . ASP A 1 101 ? -8.987 -5.301 13.628 1.00 77.12 101 ASP A C 1
ATOM 794 O O . ASP A 1 101 ? -9.612 -5.180 14.680 1.00 77.12 101 ASP A O 1
ATOM 798 N N . THR A 1 102 ? -8.554 -6.496 13.209 1.00 76.81 102 THR A N 1
ATOM 799 C CA . THR A 1 102 ? -8.817 -7.752 13.934 1.00 76.81 102 THR A CA 1
ATOM 800 C C . THR A 1 102 ? -8.107 -7.789 15.288 1.00 76.81 102 THR A C 1
ATOM 802 O O . THR A 1 102 ? -8.738 -8.092 16.300 1.00 76.81 102 THR A O 1
ATOM 805 N N . ILE A 1 103 ? -6.813 -7.444 15.339 1.00 73.19 103 ILE A N 1
ATOM 806 C CA . ILE A 1 103 ? -6.054 -7.382 16.601 1.00 73.19 103 ILE A CA 1
ATOM 807 C C . ILE A 1 103 ? -6.697 -6.385 17.559 1.00 73.19 103 ILE A C 1
ATOM 809 O O . ILE A 1 103 ? -6.863 -6.666 18.748 1.00 73.19 103 ILE A O 1
ATOM 813 N N . LEU A 1 104 ? -7.060 -5.215 17.045 1.00 69.06 104 LEU A N 1
ATOM 814 C CA . LEU A 1 104 ? -7.601 -4.146 17.863 1.00 69.06 104 LEU A CA 1
ATOM 815 C C . LEU A 1 104 ? -9.012 -4.485 18.352 1.00 69.06 104 LEU A C 1
ATOM 817 O O . LEU A 1 104 ? -9.326 -4.230 19.514 1.00 69.06 104 LEU A O 1
ATOM 821 N N . TYR A 1 105 ? -9.823 -5.155 17.530 1.00 67.75 105 TYR A N 1
ATOM 822 C CA . TYR A 1 105 ? -11.102 -5.717 17.955 1.00 67.75 105 TYR A CA 1
ATOM 823 C C . TYR A 1 105 ? -10.925 -6.767 19.061 1.00 67.75 105 TYR A C 1
ATOM 825 O O . TYR A 1 105 ? -11.614 -6.697 20.078 1.00 67.75 105 TYR A O 1
ATOM 833 N N . CYS A 1 106 ? -9.959 -7.685 18.929 1.00 69.81 106 CYS A N 1
ATOM 834 C CA . CYS A 1 106 ? -9.627 -8.646 19.986 1.00 69.81 106 CYS A CA 1
ATOM 835 C C . CYS A 1 106 ? -9.214 -7.946 21.292 1.00 69.81 106 CYS A C 1
ATOM 837 O O . CYS A 1 106 ? -9.704 -8.316 22.359 1.00 69.81 106 CYS A O 1
ATOM 839 N N . PHE A 1 107 ? -8.382 -6.903 21.214 1.00 68.00 107 PHE A N 1
ATOM 840 C CA . PHE A 1 107 ? -7.957 -6.126 22.381 1.00 68.00 107 PHE A CA 1
ATOM 841 C C . PHE A 1 107 ? -9.129 -5.384 23.040 1.00 68.00 107 PHE A C 1
ATOM 843 O O . PHE A 1 107 ? -9.284 -5.416 24.260 1.00 68.00 107 PHE A O 1
ATOM 850 N N . ILE A 1 108 ? -9.999 -4.765 22.236 1.00 65.25 108 ILE A N 1
ATOM 851 C CA . ILE A 1 108 ? -11.231 -4.129 22.712 1.00 65.25 108 ILE A CA 1
ATOM 852 C C . ILE A 1 108 ? -12.112 -5.157 23.431 1.00 65.25 108 ILE A C 1
ATOM 854 O O . ILE A 1 108 ? -12.547 -4.898 24.555 1.00 65.25 108 ILE A O 1
ATOM 858 N N . CYS A 1 109 ? -12.355 -6.325 22.830 1.00 64.44 109 CYS A N 1
ATOM 859 C CA . CYS A 1 109 ? -13.134 -7.395 23.452 1.00 64.44 109 CYS A CA 1
ATOM 860 C C . CYS A 1 109 ? -12.526 -7.850 24.785 1.00 64.44 109 CYS A C 1
ATOM 862 O O . CYS A 1 109 ? -13.267 -8.011 25.754 1.00 64.44 109 CYS A O 1
ATOM 864 N N . GLU A 1 110 ? -11.202 -7.989 24.875 1.00 64.69 110 GLU A N 1
ATOM 865 C CA . GLU A 1 110 ? -10.524 -8.367 26.118 1.00 64.69 110 GLU A CA 1
ATOM 866 C C . GLU A 1 110 ? -10.628 -7.272 27.198 1.00 64.69 110 GLU A C 1
ATOM 868 O O . GLU A 1 110 ? -10.899 -7.566 28.367 1.00 64.69 110 GLU A O 1
ATOM 873 N N . CYS A 1 111 ? -10.493 -5.995 26.823 1.00 58.28 111 CYS A N 1
ATOM 874 C CA . CYS A 1 111 ? -10.704 -4.862 27.728 1.00 58.28 111 CYS A CA 1
ATOM 875 C C . CYS A 1 111 ? -12.148 -4.797 28.251 1.00 58.28 111 CYS A C 1
ATOM 877 O O . CYS A 1 111 ? -12.359 -4.597 29.451 1.00 58.28 111 CYS A O 1
ATOM 879 N N . TYR A 1 112 ? -13.145 -5.014 27.387 1.00 57.09 112 TYR A N 1
ATOM 880 C CA . TYR A 1 112 ? -14.552 -5.077 27.799 1.00 57.09 112 TYR A CA 1
ATOM 881 C C . TYR A 1 112 ? -14.846 -6.310 28.662 1.00 57.09 112 TYR A C 1
ATOM 883 O O . TYR A 1 112 ? -15.604 -6.211 29.629 1.00 57.09 112 TYR A O 1
ATOM 891 N N . GLN A 1 113 ? -14.223 -7.455 28.374 1.00 54.19 113 GLN A N 1
ATOM 892 C CA . GLN A 1 113 ? -14.353 -8.664 29.187 1.00 54.19 113 GLN A CA 1
ATOM 893 C C . GLN A 1 113 ? -13.804 -8.451 30.604 1.00 54.19 113 GLN A C 1
ATOM 895 O O . GLN A 1 113 ? -14.455 -8.863 31.566 1.00 54.19 113 GLN A O 1
ATOM 900 N N . LYS A 1 114 ? -12.667 -7.756 30.756 1.00 48.66 114 LYS A N 1
ATOM 901 C CA . LYS A 1 114 ? -12.107 -7.394 32.073 1.00 48.66 114 LYS A CA 1
ATOM 902 C C . LYS A 1 114 ? -13.030 -6.446 32.846 1.00 48.66 114 LYS A C 1
ATOM 904 O O . LYS A 1 114 ? -13.304 -6.699 34.013 1.00 48.66 114 LYS A O 1
ATOM 909 N N . GLN A 1 115 ? -13.641 -5.460 32.184 1.00 45.34 115 GLN A N 1
ATOM 910 C CA . GLN A 1 115 ? -14.658 -4.603 32.816 1.00 45.34 115 GLN A CA 1
ATOM 911 C C . GLN A 1 115 ? -15.926 -5.359 33.255 1.00 45.34 115 GLN A C 1
ATOM 913 O O . GLN A 1 115 ? -16.578 -4.949 34.210 1.00 45.34 115 GLN A O 1
ATOM 918 N N . MET A 1 116 ? -16.294 -6.467 32.598 1.00 43.91 116 MET A N 1
ATOM 919 C CA . MET A 1 116 ? -17.416 -7.309 33.044 1.00 43.91 116 MET A CA 1
ATOM 920 C C . MET A 1 116 ? -17.081 -8.171 34.268 1.00 43.91 116 MET A C 1
ATOM 922 O O . MET A 1 116 ? -17.987 -8.765 34.851 1.00 43.91 116 MET A O 1
ATOM 926 N N . ILE A 1 117 ? -15.808 -8.353 34.618 1.00 47.69 117 ILE A N 1
ATOM 927 C CA . ILE A 1 117 ? -15.398 -9.163 35.777 1.00 47.69 117 ILE A CA 1
ATOM 928 C C . ILE A 1 117 ? -15.479 -8.346 37.078 1.00 47.69 117 ILE A C 1
ATOM 930 O O . ILE A 1 117 ? -15.766 -8.927 38.119 1.00 47.69 117 ILE A O 1
ATOM 934 N N . ASP A 1 118 ? -15.391 -7.017 37.005 1.00 41.12 118 ASP A N 1
ATOM 935 C CA . ASP A 1 118 ? -15.314 -6.151 38.191 1.00 41.12 118 ASP A CA 1
ATOM 936 C C . ASP A 1 118 ? -16.654 -5.647 38.760 1.00 41.12 118 ASP A C 1
ATOM 938 O O . ASP A 1 118 ? -16.654 -4.937 39.761 1.00 41.12 118 ASP A O 1
ATOM 942 N N . GLU A 1 119 ? -17.816 -6.008 38.199 1.00 44.00 119 GLU A N 1
ATOM 943 C CA . GLU A 1 119 ? -19.098 -5.438 38.669 1.00 44.00 119 GLU A CA 1
ATOM 944 C C . GLU A 1 119 ? -19.935 -6.333 39.602 1.00 44.00 119 GLU A C 1
ATOM 946 O O . GLU A 1 119 ? -20.930 -5.850 40.134 1.00 44.00 119 GLU A O 1
ATOM 951 N N . SER A 1 120 ? -19.555 -7.600 39.827 1.00 43.34 120 SER A N 1
ATOM 952 C CA . SER A 1 120 ? -20.001 -8.529 40.901 1.00 43.34 120 SER A CA 1
ATOM 953 C C . SER A 1 120 ? -19.994 -9.990 40.403 1.00 43.34 120 SER A C 1
ATOM 955 O O . SER A 1 120 ? -20.637 -10.303 39.396 1.00 43.34 120 SER A O 1
ATOM 957 N N . PRO A 1 121 ? -19.334 -10.930 41.108 1.00 46.56 121 PRO A N 1
ATOM 958 C CA . PRO A 1 121 ? -19.187 -12.324 40.663 1.00 46.56 121 PRO A CA 1
ATOM 959 C C . PRO A 1 121 ? -20.489 -13.148 40.689 1.00 46.56 121 PRO A C 1
ATOM 961 O O . PRO A 1 121 ? -20.544 -14.223 40.105 1.00 46.56 121 PRO A O 1
ATOM 964 N N . LEU A 1 122 ? -21.559 -12.649 41.318 1.00 46.38 122 LEU A N 1
ATOM 965 C CA . LEU A 1 122 ? -22.806 -13.396 41.543 1.00 46.38 122 LEU A CA 1
ATOM 966 C C . LEU A 1 122 ? -23.860 -13.249 40.433 1.00 46.38 122 LEU A C 1
ATOM 968 O O . LEU A 1 122 ? -24.919 -13.870 40.510 1.00 46.38 122 LEU A O 1
ATOM 972 N N . ARG A 1 123 ? -23.621 -12.422 39.406 1.00 45.91 123 ARG A N 1
ATOM 973 C CA . ARG A 1 123 ? -24.672 -12.026 38.450 1.00 45.91 123 ARG A CA 1
ATOM 974 C C . ARG A 1 123 ? -24.317 -12.248 36.979 1.00 45.91 123 ARG A C 1
ATOM 976 O O . ARG A 1 123 ? -24.711 -11.453 36.127 1.00 45.91 123 ARG A O 1
ATOM 983 N N . LYS A 1 124 ? -23.593 -13.321 36.647 1.00 45.66 124 LYS A N 1
ATOM 984 C CA . LYS A 1 124 ? -23.337 -13.686 35.243 1.00 45.66 124 LYS A CA 1
ATOM 985 C C . LYS A 1 124 ? -24.273 -14.791 34.762 1.00 45.66 124 LYS A C 1
ATOM 987 O O . LYS A 1 124 ? -24.061 -15.971 34.993 1.00 45.66 124 LYS A O 1
ATOM 992 N N . THR A 1 125 ? -25.273 -14.377 33.991 1.00 45.53 125 THR A N 1
ATOM 993 C CA . THR A 1 125 ? -26.147 -15.206 33.142 1.00 45.53 125 THR A CA 1
ATOM 994 C C . THR A 1 125 ? -25.454 -15.736 31.873 1.00 45.53 125 THR A C 1
ATOM 996 O O . THR A 1 125 ? -26.113 -16.321 31.024 1.00 45.53 125 THR A O 1
ATOM 999 N N . PHE A 1 126 ? -24.135 -15.548 31.733 1.00 46.03 126 PHE A N 1
ATOM 1000 C CA . PHE A 1 126 ? -23.343 -15.960 30.561 1.00 46.03 126 PHE A CA 1
ATOM 1001 C C . PHE A 1 126 ? -22.076 -16.755 30.919 1.00 46.03 126 PHE A C 1
ATOM 1003 O O . PHE A 1 126 ? -21.149 -16.839 30.118 1.00 46.03 126 PHE A O 1
ATOM 1010 N N . THR A 1 127 ? -21.993 -17.329 32.118 1.00 42.97 127 THR A N 1
ATOM 1011 C CA . THR A 1 127 ? -20.975 -18.350 32.407 1.00 42.97 127 THR A CA 1
ATOM 1012 C C . THR A 1 127 ? -21.529 -19.720 32.016 1.00 42.97 127 THR A C 1
ATOM 1014 O O . THR A 1 127 ? -22.602 -20.056 32.519 1.00 42.97 127 THR A O 1
ATOM 1017 N N . PRO A 1 128 ? -20.852 -20.497 31.144 1.00 47.69 128 PRO A N 1
ATOM 1018 C CA . PRO A 1 128 ? -21.244 -21.880 30.872 1.00 47.69 128 PRO A CA 1
ATOM 1019 C C . PRO A 1 128 ? -21.322 -22.655 32.192 1.00 47.69 128 PRO A C 1
ATOM 1021 O O . PRO A 1 128 ? -20.492 -22.427 33.074 1.00 47.69 128 PRO A O 1
ATOM 1024 N N . ASP A 1 129 ? -22.324 -23.528 32.334 1.00 50.56 129 ASP A N 1
ATOM 1025 C CA . ASP A 1 129 ? -22.760 -24.074 33.633 1.00 50.56 129 ASP A CA 1
ATOM 1026 C C . ASP A 1 129 ? -21.612 -24.678 34.465 1.00 50.56 129 ASP A C 1
ATOM 1028 O O . ASP A 1 129 ? -21.510 -24.410 35.660 1.00 50.56 129 ASP A O 1
ATOM 1032 N N . LEU A 1 130 ? -20.663 -25.354 33.806 1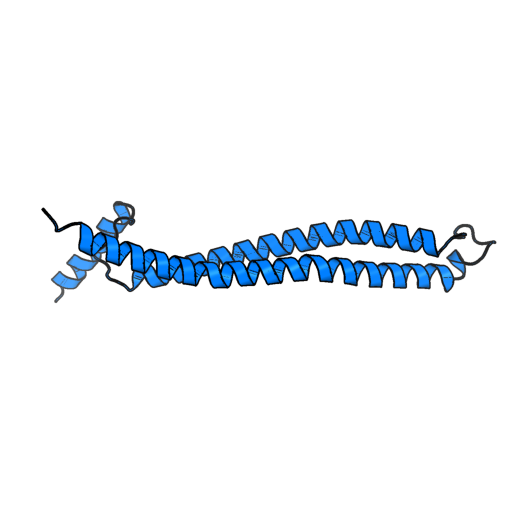.00 49.00 130 LEU A N 1
ATOM 1033 C CA . LEU A 1 130 ? -19.460 -25.933 34.422 1.00 49.00 130 LEU A CA 1
ATOM 1034 C C . LEU A 1 130 ? -18.552 -24.905 35.119 1.00 49.00 130 LEU A C 1
ATOM 1036 O O . LEU A 1 130 ? -17.961 -25.195 36.155 1.00 49.00 130 LEU A O 1
ATOM 1040 N N . LEU A 1 131 ? -18.427 -23.692 34.572 1.00 45.47 131 LEU A N 1
ATOM 1041 C CA . LEU A 1 131 ? -17.587 -22.647 35.164 1.00 45.47 131 LEU A CA 1
ATOM 1042 C C . LEU A 1 131 ? -18.296 -21.961 36.340 1.00 45.47 131 LEU A C 1
ATOM 1044 O O . LEU A 1 131 ? -17.641 -21.456 37.248 1.00 45.47 131 LEU A O 1
ATOM 1048 N N . ARG A 1 132 ? -19.636 -21.952 36.336 1.00 51.00 132 ARG A N 1
ATOM 1049 C CA . ARG A 1 132 ? -20.435 -21.414 37.443 1.00 51.00 132 ARG A CA 1
ATOM 1050 C C . ARG A 1 132 ? -20.330 -22.305 38.677 1.00 51.00 132 ARG A C 1
ATOM 1052 O O . ARG A 1 132 ? -20.158 -21.779 39.772 1.00 51.00 132 ARG A O 1
ATOM 1059 N N . GLU A 1 133 ? -20.410 -23.620 38.494 1.00 53.59 133 GLU A N 1
ATOM 1060 C CA . GLU A 1 133 ? -20.257 -24.591 39.585 1.00 53.59 133 GLU A CA 1
ATOM 1061 C C . GLU A 1 133 ? -18.858 -24.521 40.203 1.00 53.59 133 GLU A C 1
ATOM 1063 O O . GLU A 1 133 ? -18.743 -24.403 41.418 1.00 53.59 133 GLU A O 1
ATOM 1068 N N . PHE A 1 134 ? -17.809 -24.439 39.379 1.00 48.97 134 PHE A N 1
ATOM 1069 C CA . PHE A 1 134 ? -16.432 -24.333 39.872 1.00 48.97 134 PHE A CA 1
ATOM 1070 C C . PHE A 1 134 ? -16.174 -23.051 40.687 1.00 48.97 134 PHE A C 1
ATOM 1072 O O . PHE A 1 134 ? -15.468 -23.066 41.692 1.00 48.97 134 PHE A O 1
ATOM 1079 N N . ILE A 1 135 ? -16.766 -21.922 40.282 1.00 55.03 135 ILE A N 1
ATOM 1080 C CA . ILE A 1 135 ? -16.646 -20.655 41.022 1.00 55.03 135 ILE A CA 1
ATOM 1081 C C . ILE A 1 135 ? -17.432 -20.705 42.340 1.00 55.03 135 ILE A C 1
ATOM 1083 O O . ILE A 1 135 ? -16.961 -20.160 43.336 1.00 55.03 135 ILE A O 1
ATOM 1087 N N . LEU A 1 136 ? -18.603 -21.353 42.363 1.00 56.78 136 LEU A N 1
ATOM 1088 C CA . LEU A 1 136 ? -19.390 -21.541 43.587 1.00 56.78 136 LEU A CA 1
ATOM 1089 C C . LEU A 1 136 ? -18.664 -22.441 44.592 1.00 56.78 136 LEU A C 1
ATOM 1091 O O . LEU A 1 136 ? -18.616 -22.097 45.770 1.00 56.78 136 LEU A O 1
ATOM 1095 N N . GLU A 1 137 ? -18.038 -23.519 44.121 1.00 59.91 137 GLU A N 1
ATOM 1096 C CA . GLU A 1 137 ? -17.273 -24.449 44.957 1.00 59.91 137 GLU A CA 1
ATOM 1097 C C . GLU A 1 137 ? -16.064 -23.759 45.611 1.00 59.91 137 GLU A C 1
ATOM 1099 O O . GLU A 1 137 ? -15.864 -23.857 46.820 1.00 59.91 137 GLU A O 1
ATOM 1104 N N . ILE A 1 138 ? -15.313 -22.952 44.850 1.00 59.50 138 ILE A N 1
ATOM 1105 C CA . ILE A 1 138 ? -14.199 -22.153 45.392 1.00 59.50 138 ILE A CA 1
ATOM 1106 C C . ILE A 1 138 ? -14.692 -21.109 46.405 1.00 59.50 138 ILE A C 1
ATOM 1108 O O . ILE A 1 138 ? -13.998 -20.812 47.378 1.00 59.50 138 ILE A O 1
ATOM 1112 N N . TYR A 1 139 ? -15.876 -20.532 46.187 1.00 58.69 139 TYR A N 1
ATOM 1113 C CA . TYR A 1 139 ? -16.430 -19.502 47.065 1.00 58.69 139 TYR A CA 1
ATOM 1114 C C . TYR A 1 139 ? -16.948 -20.082 48.389 1.00 58.69 139 TYR A C 1
ATOM 1116 O O . TYR A 1 139 ? -16.713 -19.497 49.448 1.00 58.69 139 TYR A O 1
ATOM 1124 N N . GLU A 1 140 ? -17.601 -21.246 48.353 1.00 64.06 140 GLU A N 1
ATOM 1125 C CA . GLU A 1 140 ? -17.986 -21.989 49.560 1.00 64.06 140 GLU A CA 1
ATOM 1126 C C . GLU A 1 140 ? -16.761 -22.464 50.344 1.00 64.06 140 GLU A C 1
ATOM 1128 O O . GLU A 1 140 ? -16.732 -22.324 51.568 1.00 64.06 140 GLU A O 1
ATOM 1133 N N . ASP A 1 141 ? -15.720 -22.941 49.659 1.00 58.03 141 ASP A N 1
ATOM 1134 C CA . ASP A 1 141 ? -14.490 -23.411 50.303 1.00 58.03 141 ASP A CA 1
ATOM 1135 C C . ASP A 1 141 ? -13.652 -22.268 50.916 1.00 58.03 141 ASP A C 1
ATOM 1137 O O . ASP A 1 141 ? -12.865 -22.480 51.840 1.00 58.03 141 ASP A O 1
ATOM 1141 N N . TYR A 1 142 ? -13.837 -21.034 50.435 1.00 52.62 142 TYR A N 1
ATOM 1142 C CA . TYR A 1 142 ? -13.235 -19.834 51.021 1.00 52.62 142 TYR A CA 1
ATOM 1143 C C . TYR A 1 142 ? -14.007 -19.343 52.256 1.00 52.62 142 TYR A C 1
ATOM 1145 O O . TYR A 1 142 ? -13.395 -18.942 53.244 1.00 52.62 142 TYR A O 1
ATOM 1153 N N . ASN A 1 143 ? -15.343 -19.411 52.231 1.00 51.78 143 ASN A N 1
ATOM 1154 C CA . ASN A 1 143 ? -16.193 -18.999 53.355 1.00 51.78 143 ASN A CA 1
ATOM 1155 C C . ASN A 1 143 ? -16.272 -20.037 54.484 1.00 51.78 143 ASN A C 1
ATOM 1157 O O . ASN A 1 143 ? -16.554 -19.665 55.617 1.00 51.78 143 ASN A O 1
ATOM 1161 N N . SER A 1 144 ? -16.036 -21.319 54.203 1.00 57.12 144 SER A N 1
ATOM 1162 C CA . SER A 1 144 ? -15.975 -22.376 55.225 1.00 57.12 144 SER A CA 1
ATOM 1163 C C . SER A 1 144 ? -14.683 -22.344 56.054 1.00 57.12 144 SER A C 1
ATOM 1165 O O . SER A 1 144 ? -14.603 -22.983 57.104 1.00 57.12 144 SER A O 1
ATOM 1167 N N . LYS A 1 145 ? -13.672 -21.604 55.580 1.00 48.97 145 LYS A N 1
ATOM 1168 C CA . LYS A 1 145 ? -12.367 -21.405 56.229 1.00 48.97 145 LYS A CA 1
ATOM 1169 C C . LYS A 1 145 ? -12.263 -20.079 56.997 1.00 48.97 145 LYS A C 1
ATOM 1171 O O . LYS A 1 145 ? -11.176 -19.770 57.491 1.00 48.97 145 LYS A O 1
ATOM 1176 N N . LEU A 1 146 ? -13.356 -19.318 57.090 1.00 42.84 146 LEU A N 1
ATOM 1177 C CA . LEU A 1 146 ? -13.489 -18.109 57.910 1.00 42.84 146 LEU A CA 1
ATOM 1178 C C . LEU A 1 146 ? -14.231 -18.429 59.216 1.00 42.84 146 LEU A C 1
ATOM 1180 O O . LEU A 1 146 ? -13.827 -17.871 60.259 1.00 42.84 146 LEU A O 1
#

InterPro domains:
  IPR007603 Choline transporter-like [PF04515] (2-111)

Radius of gyration: 29.76 Å; chains: 1; bounding box: 70×34×88 Å

pLDDT: mean 70.08, std 17.26, range [36.94, 93.88]

Foldseek 3Di:
DDPPPVVVVVVVVVVVVVVVVVVVVLVVLVVVLVVCLVVVLVVVLVVQLVVQLCCQCVDCCAPPPPHPNHDPCSNVVSNVVSVVSSVVVSVVSVVVSVVVSVVVVVVVVVVVVVVVVPPDPPDDPPDDPVVNVVVVVVVVVVVVVD